Protein AF-A0A935LEW9-F1 (afdb_monomer_lite)

Secondary structure (DSSP, 8-state):
-----HHHHHHHHHHHHHT-HHHHHHHHHHHHTTT--HHHHHHHHHHHHHHS-HHHHHHHHHHHHHH-TTTTGGGT--

Sequence (78 aa):
MPRDFRPCTLLGAVNMEMGNYGIGQEWYRKAEDRGATRDVIDHELRVIFRRADKTKRAEIKAFLLGEDPVRYEWVDSN

Foldseek 3Di:
DPLDLPVLLVQLLVCLLVLVNVSSVVSVVVSVVSPDDPVSNVVSLVVSLVPDDPVSVVSSLVVVCVVPVVSSVVSVVD

pLDDT: mean 91.77, std 10.28, range [48.25, 97.5]

Structure (mmCIF, N/CA/C/O backbone):
data_AF-A0A935LEW9-F1
#
_entry.id   AF-A0A935LEW9-F1
#
loop_
_atom_site.group_PDB
_atom_site.id
_atom_site.type_symbol
_atom_site.label_atom_id
_atom_site.label_alt_id
_atom_site.label_comp_id
_atom_site.label_asym_id
_atom_site.label_entity_id
_atom_site.label_seq_id
_atom_site.pdbx_PDB_ins_code
_atom_site.Cartn_x
_atom_site.Cartn_y
_atom_site.Cartn_z
_atom_site.occupancy
_atom_site.B_iso_or_equiv
_atom_site.auth_seq_id
_atom_site.auth_comp_id
_atom_site.auth_asym_id
_atom_site.auth_atom_id
_atom_site.pdbx_PDB_model_num
ATOM 1 N N . MET A 1 1 ? 20.025 -1.094 -19.775 1.00 48.25 1 MET A N 1
ATOM 2 C CA . MET A 1 1 ? 19.720 -0.239 -18.605 1.00 48.25 1 MET A CA 1
ATOM 3 C C . MET A 1 1 ? 19.456 -1.140 -17.412 1.00 48.25 1 MET A C 1
ATOM 5 O O . MET A 1 1 ? 18.808 -2.162 -17.629 1.00 48.25 1 MET A O 1
ATOM 9 N N . PRO A 1 2 ? 19.949 -0.837 -16.198 1.00 51.00 2 PRO A N 1
ATOM 10 C CA . PRO A 1 2 ? 19.643 -1.660 -15.0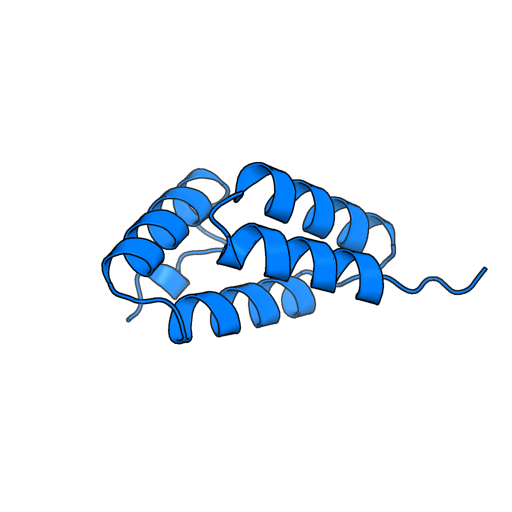36 1.00 51.00 2 PRO A CA 1
ATOM 11 C C . PRO A 1 2 ? 18.129 -1.627 -14.814 1.00 51.00 2 PRO A C 1
ATOM 13 O O . PRO A 1 2 ? 17.538 -0.551 -14.727 1.00 51.00 2 PRO A O 1
ATOM 16 N N . ARG A 1 3 ? 17.496 -2.802 -14.771 1.00 55.97 3 ARG A N 1
ATOM 17 C CA . ARG A 1 3 ? 16.118 -2.963 -14.295 1.00 55.97 3 ARG A CA 1
ATOM 18 C C . ARG A 1 3 ? 16.136 -2.778 -12.785 1.00 55.97 3 ARG A C 1
ATOM 20 O O . ARG A 1 3 ? 16.162 -3.745 -12.036 1.00 55.97 3 ARG A O 1
ATOM 27 N N . ASP A 1 4 ? 16.240 -1.530 -12.354 1.00 75.50 4 ASP A N 1
ATOM 28 C CA . ASP A 1 4 ? 16.213 -1.194 -10.944 1.00 75.50 4 ASP A CA 1
ATOM 29 C C . ASP A 1 4 ? 14.823 -0.666 -10.597 1.00 75.50 4 ASP A C 1
ATOM 31 O O . ASP A 1 4 ? 14.462 0.461 -10.935 1.00 75.50 4 ASP A O 1
ATOM 35 N N . PHE A 1 5 ? 14.006 -1.520 -9.985 1.00 80.12 5 PHE A N 1
ATOM 36 C CA . PHE A 1 5 ? 12.671 -1.154 -9.517 1.00 80.12 5 PHE A CA 1
ATOM 37 C C . PHE A 1 5 ? 12.706 -0.436 -8.159 1.00 80.12 5 PHE A C 1
ATOM 39 O O . PHE A 1 5 ? 11.685 0.117 -7.751 1.00 80.12 5 PHE A O 1
ATOM 46 N N . ARG A 1 6 ? 13.863 -0.388 -7.474 1.00 80.81 6 ARG A N 1
ATOM 47 C CA . ARG A 1 6 ? 14.009 0.203 -6.131 1.00 80.81 6 ARG A CA 1
ATOM 48 C C . ARG A 1 6 ? 13.591 1.679 -6.051 1.00 80.81 6 ARG A C 1
ATOM 50 O O . ARG A 1 6 ? 12.961 2.048 -5.062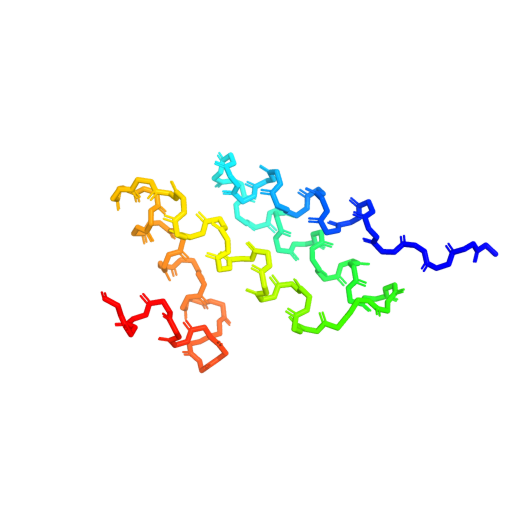 1.00 80.81 6 ARG A O 1
ATOM 57 N N . PRO A 1 7 ? 13.843 2.533 -7.067 1.00 86.38 7 PRO A N 1
ATOM 58 C CA . PRO A 1 7 ? 13.310 3.894 -7.060 1.00 86.38 7 PRO A CA 1
ATOM 59 C C . PRO A 1 7 ? 11.776 3.930 -7.073 1.00 86.38 7 PRO A C 1
ATOM 61 O O . PRO A 1 7 ? 11.179 4.799 -6.448 1.00 86.38 7 PRO A O 1
ATOM 64 N N . CYS A 1 8 ? 11.125 2.978 -7.753 1.00 83.69 8 CYS A N 1
ATOM 65 C CA . CYS A 1 8 ? 9.664 2.917 -7.823 1.00 83.69 8 CYS A CA 1
ATOM 66 C C . CYS A 1 8 ? 9.061 2.423 -6.502 1.00 83.69 8 CYS A C 1
ATOM 68 O O . CYS A 1 8 ? 8.088 3.005 -6.035 1.00 83.69 8 CYS A O 1
ATOM 70 N N . THR A 1 9 ? 9.655 1.410 -5.858 1.00 89.12 9 THR A N 1
ATOM 71 C CA . THR A 1 9 ? 9.172 0.932 -4.549 1.00 89.12 9 THR A CA 1
ATOM 72 C C . THR A 1 9 ? 9.341 1.990 -3.459 1.00 89.12 9 THR A C 1
ATOM 74 O O . THR A 1 9 ? 8.438 2.158 -2.645 1.00 89.12 9 THR A O 1
ATOM 77 N N . LEU A 1 10 ? 10.434 2.765 -3.490 1.00 92.44 10 LEU A N 1
ATOM 78 C CA . LEU A 1 10 ? 10.646 3.891 -2.576 1.00 92.44 10 LEU A CA 1
ATOM 79 C C . LEU A 1 10 ? 9.604 5.002 -2.774 1.00 92.44 10 LEU A C 1
ATOM 81 O O . LEU A 1 10 ? 9.021 5.479 -1.804 1.00 92.44 10 LEU A O 1
ATOM 85 N N . LEU A 1 11 ? 9.344 5.407 -4.022 1.00 94.88 11 LEU A N 1
ATOM 86 C CA . LEU A 1 11 ? 8.325 6.419 -4.322 1.00 94.88 11 LEU A CA 1
ATOM 87 C C . LEU A 1 11 ? 6.917 5.944 -3.944 1.00 94.88 11 LEU A C 1
ATOM 89 O O . LEU A 1 11 ? 6.111 6.753 -3.481 1.00 94.88 11 LEU A O 1
ATOM 93 N N . GLY A 1 12 ? 6.644 4.646 -4.093 1.00 95.88 12 GLY A N 1
ATOM 94 C CA . GLY A 1 12 ? 5.436 4.010 -3.576 1.00 95.88 12 GLY A CA 1
ATOM 95 C C . GLY A 1 12 ? 5.319 4.190 -2.065 1.00 95.88 12 GLY A C 1
ATOM 96 O O . GLY A 1 12 ? 4.352 4.787 -1.593 1.00 95.88 12 GLY A O 1
ATOM 97 N N . ALA A 1 13 ? 6.348 3.774 -1.322 1.00 95.38 13 ALA A N 1
ATOM 98 C CA . ALA A 1 13 ? 6.371 3.836 0.137 1.00 95.38 13 ALA A CA 1
ATOM 99 C C . ALA A 1 13 ? 6.187 5.264 0.673 1.00 95.38 13 ALA A C 1
ATOM 101 O O . ALA A 1 13 ? 5.319 5.500 1.510 1.00 95.38 13 ALA A O 1
ATOM 102 N N . VAL A 1 14 ? 6.924 6.234 0.125 1.00 95.56 14 VAL A N 1
ATOM 103 C CA . VAL A 1 14 ? 6.829 7.648 0.524 1.00 95.56 14 VAL A CA 1
ATOM 104 C C . VAL A 1 14 ? 5.415 8.195 0.304 1.00 95.56 14 VAL A C 1
ATOM 106 O O . VAL A 1 14 ? 4.866 8.864 1.176 1.00 95.56 14 VAL A O 1
ATOM 109 N N . ASN A 1 15 ? 4.779 7.891 -0.832 1.00 96.81 15 ASN A N 1
ATOM 110 C CA . ASN A 1 15 ? 3.406 8.336 -1.078 1.00 96.81 15 ASN A CA 1
ATOM 111 C C . ASN A 1 15 ? 2.393 7.658 -0.150 1.00 96.81 15 ASN A C 1
ATOM 113 O O . ASN A 1 15 ? 1.483 8.334 0.327 1.00 96.81 15 ASN A O 1
ATOM 117 N N . MET A 1 16 ? 2.564 6.371 0.157 1.00 96.19 16 MET A N 1
ATOM 118 C CA . MET A 1 16 ? 1.720 5.675 1.134 1.00 96.19 16 MET A CA 1
ATOM 119 C C . MET A 1 16 ? 1.847 6.289 2.534 1.00 96.19 16 MET A C 1
ATOM 121 O O . MET A 1 16 ? 0.834 6.522 3.190 1.00 96.19 16 MET A O 1
ATOM 125 N N . GLU A 1 17 ? 3.064 6.616 2.978 1.00 94.56 17 GLU A N 1
ATOM 126 C CA . GLU A 1 17 ? 3.302 7.274 4.270 1.00 94.56 17 GLU A CA 1
ATOM 127 C C . GLU A 1 17 ? 2.665 8.672 4.339 1.00 94.56 17 GLU A C 1
ATOM 129 O O . GLU A 1 17 ? 2.089 9.043 5.363 1.00 94.56 17 GLU A O 1
ATOM 134 N N . MET A 1 18 ? 2.687 9.426 3.235 1.00 95.69 18 MET A N 1
ATOM 135 C CA . MET A 1 18 ? 2.050 10.747 3.135 1.00 95.69 18 MET A CA 1
ATOM 136 C C . MET A 1 18 ? 0.517 10.693 3.006 1.00 95.69 18 MET A C 1
ATOM 138 O O . MET A 1 18 ? -0.135 11.731 3.082 1.00 95.69 18 MET A O 1
ATOM 142 N N . GLY A 1 19 ? -0.084 9.512 2.826 1.00 95.50 19 GLY A N 1
ATOM 143 C CA . GLY A 1 19 ? -1.525 9.358 2.590 1.00 95.50 19 GLY A CA 1
ATOM 144 C C . GLY A 1 19 ? -1.960 9.500 1.126 1.00 95.50 19 GLY A C 1
ATOM 145 O O . GLY A 1 19 ? -3.151 9.468 0.828 1.00 95.50 19 GLY A O 1
ATOM 146 N N . ASN A 1 20 ? -1.014 9.612 0.194 1.00 97.19 20 ASN A N 1
ATOM 147 C CA . ASN A 1 20 ? -1.263 9.703 -1.245 1.00 97.19 20 ASN A CA 1
ATOM 148 C C . ASN A 1 20 ? -1.424 8.302 -1.860 1.00 97.19 20 ASN A C 1
ATOM 150 O O . ASN A 1 20 ? -0.684 7.921 -2.770 1.00 97.19 20 ASN A O 1
ATOM 154 N N . TYR A 1 21 ? -2.370 7.512 -1.352 1.00 96.19 21 TYR A N 1
ATOM 155 C CA . TYR A 1 21 ? -2.424 6.068 -1.606 1.00 96.19 21 TYR A CA 1
ATOM 156 C C . TYR A 1 21 ? -2.547 5.689 -3.087 1.00 96.19 21 TYR A C 1
ATOM 158 O O . TYR A 1 21 ? -1.832 4.806 -3.554 1.00 96.19 21 TYR A O 1
ATOM 166 N N . GLY A 1 22 ? -3.371 6.406 -3.858 1.00 95.81 22 GLY A N 1
ATOM 167 C CA . GLY A 1 22 ? -3.502 6.164 -5.300 1.00 95.81 22 GLY A CA 1
ATOM 168 C C . GLY A 1 22 ? -2.189 6.378 -6.065 1.00 95.81 22 GLY A C 1
ATOM 169 O O . GLY A 1 22 ? -1.828 5.569 -6.918 1.00 95.81 22 GLY A O 1
ATOM 170 N N . ILE A 1 23 ? -1.429 7.420 -5.709 1.00 96.81 23 ILE A N 1
ATOM 171 C CA . ILE A 1 23 ? -0.110 7.694 -6.304 1.00 96.81 23 ILE A CA 1
ATOM 172 C C . ILE A 1 23 ? 0.899 6.627 -5.862 1.00 96.81 23 ILE A C 1
ATOM 174 O O . ILE A 1 23 ? 1.693 6.151 -6.673 1.00 96.81 23 ILE A O 1
ATOM 178 N N . GLY A 1 24 ? 0.858 6.223 -4.588 1.00 96.75 24 GLY A N 1
ATOM 179 C CA . GLY A 1 24 ? 1.691 5.139 -4.064 1.00 96.75 24 GLY A CA 1
ATOM 180 C C . GLY A 1 24 ? 1.485 3.833 -4.833 1.00 96.75 24 GLY A C 1
ATOM 181 O O . GLY A 1 24 ? 2.450 3.215 -5.285 1.00 96.75 24 GLY A O 1
ATOM 182 N N . GLN A 1 25 ? 0.225 3.476 -5.079 1.00 95.00 25 GLN A N 1
ATOM 183 C CA . GLN A 1 25 ? -0.155 2.286 -5.834 1.00 95.00 25 GLN A CA 1
ATOM 184 C C . GLN A 1 25 ? 0.284 2.352 -7.304 1.00 95.00 25 GLN A C 1
ATOM 186 O O . GLN A 1 25 ? 0.758 1.359 -7.857 1.00 95.00 25 GLN A O 1
ATOM 191 N N . GLU A 1 26 ? 0.195 3.522 -7.943 1.00 96.19 26 GLU A N 1
ATOM 192 C CA . GLU A 1 26 ? 0.692 3.708 -9.310 1.00 96.19 26 GLU A CA 1
ATOM 193 C C . GLU A 1 26 ? 2.211 3.477 -9.398 1.00 96.19 26 GLU A C 1
ATOM 195 O O . GLU A 1 26 ? 2.700 2.835 -10.333 1.00 96.19 26 GLU A O 1
ATOM 200 N N . TRP A 1 27 ? 2.971 3.952 -8.406 1.00 96.50 27 TRP A N 1
ATOM 201 C CA . TRP A 1 27 ? 4.408 3.693 -8.322 1.00 96.50 27 TRP A CA 1
ATOM 202 C C . TRP A 1 27 ? 4.731 2.220 -8.083 1.00 96.50 27 TRP A C 1
ATOM 204 O O . TRP A 1 27 ? 5.671 1.707 -8.693 1.00 96.50 27 TRP A O 1
ATOM 214 N N . TYR A 1 28 ? 3.939 1.517 -7.273 1.00 95.38 28 TYR A N 1
ATOM 215 C CA . TYR A 1 28 ? 4.095 0.075 -7.106 1.00 95.38 28 TYR A CA 1
ATOM 216 C C . TYR A 1 28 ? 3.791 -0.699 -8.389 1.00 95.38 28 TYR A C 1
ATOM 218 O O . TYR A 1 28 ? 4.586 -1.555 -8.764 1.00 95.38 28 TYR A O 1
ATOM 226 N N . ARG A 1 29 ? 2.749 -0.336 -9.145 1.00 94.19 29 ARG A N 1
ATOM 227 C CA . ARG A 1 29 ? 2.480 -0.931 -10.467 1.00 94.19 29 ARG A CA 1
ATOM 228 C C . ARG A 1 29 ? 3.650 -0.721 -11.435 1.00 94.19 29 ARG A C 1
ATOM 230 O O . ARG A 1 29 ? 4.125 -1.661 -12.062 1.00 94.19 29 ARG A O 1
ATOM 237 N N . LYS A 1 30 ? 4.213 0.492 -11.466 1.00 93.94 30 LYS A N 1
ATOM 238 C CA . LYS A 1 30 ? 5.439 0.809 -12.225 1.00 93.94 30 LYS A CA 1
ATOM 239 C C . LYS A 1 30 ? 6.663 0.009 -11.763 1.00 93.94 30 LYS A C 1
ATOM 241 O O . LYS A 1 30 ? 7.593 -0.170 -12.557 1.00 93.94 30 LYS A O 1
ATOM 246 N N . ALA A 1 31 ? 6.713 -0.404 -10.496 1.00 93.69 31 ALA A N 1
ATOM 247 C CA . ALA A 1 31 ? 7.751 -1.282 -9.970 1.00 93.69 31 ALA A CA 1
ATOM 248 C C . ALA A 1 31 ? 7.548 -2.725 -10.459 1.00 93.69 31 ALA A C 1
ATOM 250 O O . ALA A 1 31 ? 8.519 -3.337 -10.906 1.00 93.69 31 ALA A O 1
ATOM 251 N N . GLU A 1 32 ? 6.310 -3.235 -10.445 1.00 93.25 32 GLU A N 1
ATOM 252 C CA . GLU A 1 32 ? 5.954 -4.554 -11.000 1.00 93.25 32 GLU A CA 1
ATOM 253 C C . GLU A 1 32 ? 6.329 -4.641 -12.487 1.00 93.25 32 GLU A C 1
ATOM 255 O O . GLU A 1 32 ? 7.043 -5.562 -12.885 1.00 93.25 32 GLU A O 1
ATOM 260 N N . ASP A 1 33 ? 5.995 -3.619 -13.284 1.00 92.88 33 ASP A N 1
ATOM 261 C CA . ASP A 1 33 ? 6.369 -3.524 -14.707 1.00 92.88 33 ASP A CA 1
ATOM 262 C C . ASP A 1 33 ? 7.895 -3.561 -14.934 1.00 92.88 33 ASP A C 1
ATOM 264 O O . ASP A 1 33 ? 8.384 -3.939 -16.002 1.00 92.88 33 ASP A O 1
ATOM 268 N N . ARG A 1 34 ? 8.677 -3.161 -13.922 1.00 91.19 34 ARG A N 1
ATOM 269 C CA . ARG A 1 34 ? 10.150 -3.181 -13.928 1.00 91.19 34 ARG A CA 1
ATOM 270 C C . ARG A 1 34 ? 10.745 -4.449 -13.310 1.00 91.19 34 ARG A C 1
ATOM 272 O O . ARG A 1 34 ? 11.971 -4.573 -13.281 1.00 91.19 34 ARG A O 1
ATOM 279 N N . GLY A 1 35 ? 9.911 -5.393 -12.878 1.00 92.56 35 GLY A N 1
ATOM 280 C CA . GLY A 1 35 ? 10.314 -6.696 -12.354 1.00 92.56 35 GLY A CA 1
ATOM 281 C C . GLY A 1 35 ? 10.298 -6.820 -10.831 1.00 92.56 35 GLY A C 1
ATOM 282 O O . GLY A 1 35 ? 10.839 -7.798 -10.320 1.00 92.56 35 GLY A O 1
ATOM 283 N N . ALA A 1 36 ? 9.708 -5.868 -10.099 1.00 92.31 36 ALA A N 1
ATOM 284 C CA . ALA A 1 36 ? 9.431 -6.076 -8.680 1.00 92.31 36 ALA A CA 1
ATOM 285 C C . ALA A 1 36 ? 8.397 -7.197 -8.519 1.00 92.31 36 ALA A C 1
ATOM 287 O O . ALA A 1 36 ? 7.387 -7.230 -9.223 1.00 92.31 36 ALA A O 1
ATOM 288 N N . THR A 1 37 ? 8.627 -8.111 -7.581 1.00 93.62 37 THR A N 1
ATOM 289 C CA . THR A 1 37 ? 7.613 -9.107 -7.230 1.00 93.62 37 THR A CA 1
ATOM 290 C C . THR A 1 37 ? 6.561 -8.489 -6.315 1.00 93.62 37 THR A C 1
ATOM 292 O O . THR A 1 37 ? 6.831 -7.533 -5.580 1.00 93.62 37 THR A O 1
ATOM 295 N N . ARG A 1 38 ? 5.360 -9.076 -6.313 1.00 92.44 38 ARG A N 1
ATOM 296 C CA . ARG A 1 38 ? 4.287 -8.692 -5.385 1.00 92.44 38 ARG A CA 1
ATOM 297 C C . ARG A 1 38 ? 4.730 -8.783 -3.926 1.00 92.44 38 ARG A C 1
ATOM 299 O O . ARG A 1 38 ? 4.418 -7.884 -3.158 1.00 92.44 38 ARG A O 1
ATOM 306 N N . ASP A 1 39 ? 5.540 -9.785 -3.582 1.00 93.50 39 ASP A N 1
ATOM 307 C CA . ASP A 1 39 ? 6.072 -9.973 -2.226 1.00 93.50 39 ASP A CA 1
ATOM 308 C C . ASP A 1 39 ? 6.923 -8.794 -1.742 1.00 93.50 39 ASP A C 1
ATOM 310 O O . ASP A 1 39 ? 6.851 -8.428 -0.571 1.00 93.50 39 ASP A O 1
ATOM 314 N N . VAL A 1 40 ? 7.715 -8.178 -2.631 1.00 93.12 40 VAL A N 1
ATOM 315 C CA . VAL A 1 40 ? 8.507 -6.985 -2.289 1.00 93.12 40 VAL A CA 1
ATOM 316 C C . VAL A 1 40 ? 7.579 -5.824 -1.940 1.00 93.12 40 VAL A C 1
ATOM 318 O O . VAL A 1 40 ? 7.783 -5.150 -0.936 1.00 93.12 40 VAL A O 1
ATOM 321 N N . ILE A 1 41 ? 6.534 -5.610 -2.736 1.00 94.69 41 ILE A N 1
ATOM 322 C CA . ILE A 1 41 ? 5.563 -4.532 -2.510 1.00 94.69 41 ILE A CA 1
ATOM 323 C C . ILE A 1 41 ? 4.756 -4.789 -1.235 1.00 94.69 41 ILE A C 1
ATOM 325 O O . ILE A 1 41 ? 4.602 -3.897 -0.404 1.00 94.69 41 ILE A O 1
ATOM 329 N N . ASP A 1 42 ? 4.290 -6.020 -1.039 1.00 95.19 42 ASP A N 1
ATOM 330 C CA . ASP A 1 42 ? 3.514 -6.403 0.138 1.00 95.19 42 ASP A CA 1
ATOM 331 C C . ASP A 1 42 ? 4.363 -6.312 1.416 1.00 95.19 42 ASP A C 1
ATOM 333 O O . ASP A 1 42 ? 3.852 -5.950 2.479 1.00 95.19 42 ASP A O 1
ATOM 337 N N . HIS A 1 43 ? 5.672 -6.576 1.330 1.00 94.69 43 HIS A N 1
ATOM 338 C CA . HIS A 1 43 ? 6.604 -6.337 2.430 1.00 94.69 43 HIS A CA 1
ATOM 339 C C . HIS A 1 43 ? 6.665 -4.854 2.819 1.00 94.69 43 HIS A C 1
ATOM 341 O O . HIS A 1 43 ? 6.513 -4.537 4.002 1.00 94.69 43 HIS A O 1
ATOM 347 N N . GLU A 1 44 ? 6.835 -3.955 1.847 1.00 94.50 44 GLU A N 1
ATOM 348 C CA . GLU A 1 44 ? 6.851 -2.504 2.081 1.00 94.50 44 GLU A CA 1
ATOM 349 C C . GLU A 1 44 ? 5.534 -2.031 2.715 1.00 94.50 44 GLU A C 1
ATOM 351 O O . GLU A 1 44 ? 5.540 -1.381 3.763 1.00 94.50 44 GLU A O 1
ATOM 356 N N . LEU A 1 45 ? 4.393 -2.448 2.157 1.00 96.38 45 LEU A N 1
ATOM 357 C CA . LEU A 1 45 ? 3.066 -2.114 2.683 1.00 96.38 45 LEU A CA 1
ATOM 358 C C . LEU A 1 45 ? 2.884 -2.579 4.133 1.00 96.38 45 LEU A C 1
ATOM 360 O O . LEU A 1 45 ? 2.382 -1.823 4.968 1.00 96.38 45 LEU A O 1
ATOM 364 N N . ARG A 1 46 ? 3.340 -3.791 4.473 1.00 96.31 46 ARG A N 1
ATOM 365 C CA . ARG A 1 46 ? 3.305 -4.308 5.853 1.00 96.31 46 ARG A CA 1
ATOM 366 C C . ARG A 1 46 ? 4.176 -3.488 6.799 1.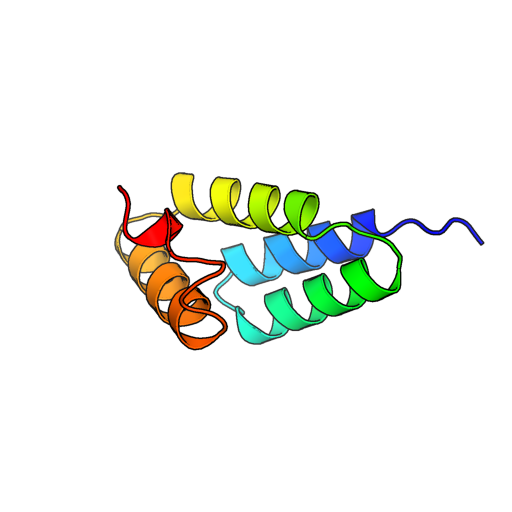00 96.31 46 ARG A C 1
ATOM 368 O O . ARG A 1 46 ? 3.785 -3.267 7.945 1.00 96.31 46 ARG A O 1
ATOM 375 N N . VAL A 1 47 ? 5.358 -3.051 6.363 1.00 95.69 47 VAL A N 1
ATOM 376 C CA . VAL A 1 47 ? 6.241 -2.198 7.174 1.00 95.69 47 VAL A CA 1
ATOM 377 C C . VAL A 1 47 ? 5.562 -0.863 7.479 1.00 95.69 47 VAL A C 1
ATOM 379 O O . VAL A 1 47 ? 5.514 -0.472 8.648 1.00 95.69 47 VAL A O 1
ATOM 382 N N . ILE A 1 48 ? 4.986 -0.217 6.465 1.00 95.94 48 ILE A N 1
ATOM 383 C CA . ILE A 1 48 ? 4.273 1.061 6.599 1.00 95.94 48 ILE A CA 1
ATOM 384 C C . ILE A 1 48 ? 3.066 0.897 7.528 1.00 95.94 48 ILE A C 1
ATOM 386 O O . ILE A 1 48 ? 2.928 1.629 8.506 1.00 95.94 48 ILE A O 1
ATOM 390 N N . PHE A 1 49 ? 2.241 -0.127 7.300 1.00 96.44 49 PHE A N 1
ATOM 391 C CA . PHE A 1 49 ? 1.050 -0.407 8.105 1.00 96.44 49 PHE A CA 1
ATOM 392 C C . PHE A 1 49 ? 1.365 -0.644 9.590 1.00 96.44 49 PHE A C 1
ATOM 394 O O . PHE A 1 49 ? 0.664 -0.145 10.477 1.00 96.44 49 PHE A O 1
ATOM 401 N N . ARG A 1 50 ? 2.445 -1.384 9.886 1.00 95.12 50 ARG A N 1
ATOM 402 C CA . ARG A 1 50 ? 2.884 -1.631 11.269 1.00 95.12 50 ARG A CA 1
ATOM 403 C C . ARG A 1 50 ? 3.362 -0.361 11.969 1.00 95.12 50 ARG A C 1
ATOM 405 O O . ARG A 1 50 ? 3.134 -0.230 13.168 1.00 95.12 50 ARG A O 1
ATOM 412 N N . ARG A 1 51 ? 4.013 0.553 11.244 1.00 94.94 51 ARG A N 1
ATOM 413 C CA . ARG A 1 51 ? 4.540 1.818 11.786 1.00 94.94 51 ARG A CA 1
ATOM 414 C C . ARG A 1 51 ? 3.488 2.924 11.884 1.00 94.94 51 ARG A C 1
ATOM 416 O O . ARG A 1 51 ? 3.661 3.835 12.686 1.00 94.94 51 ARG A O 1
ATOM 423 N N . ALA A 1 52 ? 2.421 2.840 11.094 1.00 95.31 52 ALA A N 1
ATOM 424 C CA . ALA A 1 52 ? 1.334 3.808 11.081 1.00 95.31 52 ALA A CA 1
ATOM 425 C C . ALA A 1 52 ? 0.603 3.903 12.433 1.00 95.31 52 ALA A C 1
ATOM 427 O O . ALA A 1 52 ? 0.395 2.896 13.122 1.00 95.31 52 ALA A O 1
ATOM 428 N N . ASP A 1 53 ? 0.167 5.119 12.778 1.00 95.56 53 ASP A N 1
ATOM 429 C CA . ASP A 1 53 ? -0.749 5.361 13.894 1.00 95.56 53 ASP A CA 1
ATOM 430 C C . ASP A 1 53 ? -2.157 4.799 13.615 1.00 95.56 53 ASP A C 1
ATOM 432 O O . ASP A 1 53 ? -2.450 4.303 12.528 1.00 95.56 53 ASP A O 1
ATOM 436 N N . LYS A 1 54 ? -3.055 4.861 14.607 1.00 95.19 54 LYS A N 1
ATOM 437 C CA . LYS A 1 54 ? -4.403 4.274 14.503 1.00 95.19 54 LYS A CA 1
ATOM 438 C C . LYS A 1 54 ? -5.228 4.853 13.351 1.00 95.19 54 LYS A C 1
ATOM 440 O O . LYS A 1 54 ? -5.905 4.091 12.664 1.00 95.19 54 LYS A O 1
ATOM 445 N N . THR A 1 55 ? -5.181 6.169 13.152 1.00 95.75 55 THR A N 1
ATOM 446 C CA . THR A 1 55 ? -5.951 6.854 12.106 1.00 95.75 55 THR A CA 1
ATOM 447 C C . THR A 1 55 ? -5.421 6.449 10.740 1.00 95.75 55 THR A C 1
ATOM 449 O O . THR A 1 55 ? -6.165 5.957 9.894 1.00 95.75 55 THR A O 1
ATOM 452 N N . LYS A 1 56 ? -4.104 6.547 10.562 1.00 95.62 56 LYS A N 1
ATOM 453 C CA . LYS A 1 56 ? -3.425 6.204 9.318 1.00 95.62 56 LYS A CA 1
ATOM 454 C C . LYS A 1 56 ? -3.578 4.722 8.973 1.00 95.62 56 LYS A C 1
ATOM 456 O O . LYS A 1 56 ? -3.808 4.370 7.820 1.00 95.62 56 LYS A O 1
ATOM 461 N N . ARG A 1 57 ? -3.522 3.839 9.972 1.00 96.38 57 ARG A N 1
ATOM 462 C CA . ARG A 1 57 ? -3.743 2.400 9.794 1.00 96.38 57 ARG A CA 1
ATOM 463 C C . ARG A 1 57 ? -5.158 2.097 9.294 1.00 96.38 57 ARG A C 1
ATOM 465 O O . ARG A 1 57 ? -5.308 1.244 8.424 1.00 96.38 57 ARG A O 1
ATOM 472 N N . ALA A 1 58 ? -6.176 2.798 9.799 1.00 96.69 58 ALA A N 1
ATOM 473 C CA . ALA A 1 58 ? -7.552 2.652 9.325 1.00 96.69 58 ALA A CA 1
ATOM 474 C C . ALA A 1 58 ? -7.718 3.123 7.869 1.00 96.69 58 ALA A C 1
ATOM 476 O O . ALA A 1 58 ? -8.373 2.445 7.081 1.00 96.69 58 ALA A O 1
ATOM 477 N N . GLU A 1 59 ? -7.077 4.233 7.493 1.00 97.50 59 GLU A N 1
ATOM 478 C CA . GLU A 1 59 ? -7.067 4.726 6.110 1.00 97.50 59 GLU A CA 1
ATOM 479 C C . GLU A 1 59 ? -6.391 3.739 5.147 1.00 97.50 59 GLU A C 1
ATOM 481 O O . GLU A 1 59 ? -6.977 3.371 4.129 1.00 97.50 59 GLU A O 1
ATOM 486 N N . ILE A 1 60 ? -5.184 3.265 5.486 1.00 96.75 60 ILE A N 1
ATOM 487 C CA . ILE A 1 60 ? -4.441 2.287 4.674 1.00 96.75 60 ILE A CA 1
ATOM 488 C C . ILE A 1 60 ? -5.251 0.998 4.526 1.00 96.75 60 ILE A C 1
ATOM 490 O O . ILE A 1 60 ? -5.352 0.460 3.427 1.00 96.75 60 ILE A O 1
ATOM 494 N N . LYS A 1 61 ? -5.856 0.515 5.617 1.00 97.25 61 LYS A N 1
ATOM 495 C CA . LYS A 1 61 ? -6.732 -0.659 5.606 1.00 97.25 61 LYS A CA 1
ATOM 496 C C . LYS A 1 61 ? -7.883 -0.495 4.615 1.00 97.25 61 LYS A C 1
ATOM 498 O O . LYS A 1 61 ? -8.082 -1.365 3.775 1.00 97.25 61 LYS A O 1
ATOM 503 N N . ALA A 1 62 ? -8.620 0.612 4.710 1.00 97.38 62 ALA A N 1
ATOM 504 C CA . ALA A 1 62 ? -9.763 0.869 3.840 1.00 97.38 62 ALA A CA 1
ATOM 505 C C . ALA A 1 62 ? -9.344 0.948 2.365 1.00 97.38 62 ALA A C 1
ATOM 507 O O . ALA A 1 62 ? -10.017 0.384 1.507 1.00 97.38 62 ALA A O 1
ATOM 508 N N . PHE A 1 63 ? -8.212 1.601 2.083 1.00 97.44 63 PHE A N 1
ATOM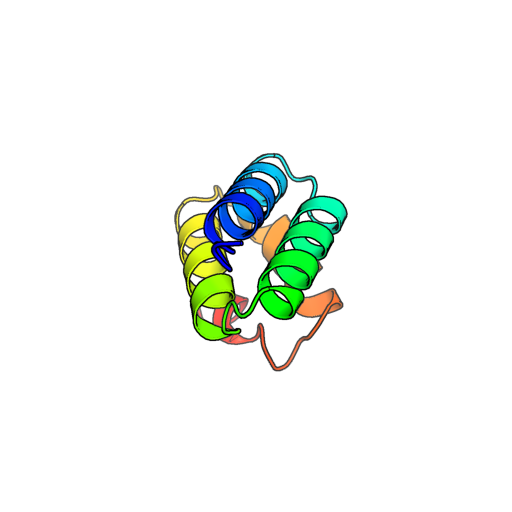 509 C CA . PHE A 1 63 ? -7.666 1.691 0.732 1.00 97.44 63 PHE A CA 1
ATOM 510 C C . PHE A 1 63 ? -7.270 0.318 0.176 1.00 97.44 63 PHE A C 1
ATOM 512 O O . PHE A 1 63 ? -7.733 -0.064 -0.893 1.00 97.44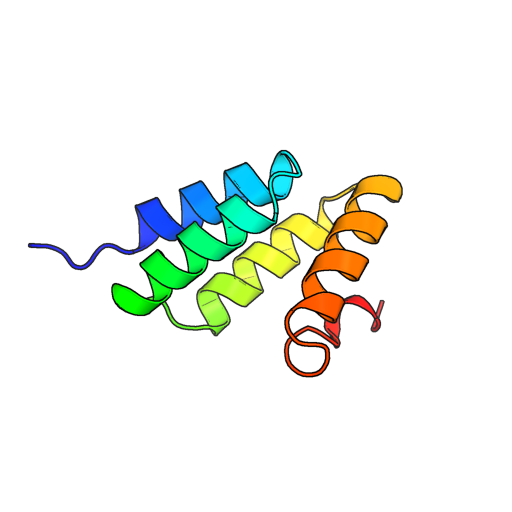 63 PHE A O 1
ATOM 519 N N . LEU A 1 64 ? -6.450 -0.444 0.907 1.00 96.75 64 LEU A N 1
ATOM 520 C CA . LEU A 1 64 ? -5.942 -1.733 0.437 1.00 96.75 64 LEU A CA 1
ATOM 521 C C . LEU A 1 64 ? -7.073 -2.751 0.235 1.00 96.75 64 LEU A C 1
ATOM 523 O O . LEU A 1 64 ? -7.133 -3.390 -0.810 1.00 96.75 64 LEU A O 1
ATOM 527 N N . LEU A 1 65 ? -8.016 -2.858 1.173 1.00 96.88 65 LEU A N 1
ATOM 528 C CA . LEU A 1 65 ? -9.164 -3.759 1.015 1.00 96.88 65 LEU A CA 1
ATOM 529 C C . LEU A 1 65 ? -10.102 -3.338 -0.124 1.00 96.88 65 LEU A C 1
ATOM 531 O O . LEU A 1 65 ? -10.745 -4.196 -0.724 1.00 96.88 65 LEU A O 1
ATOM 535 N N . GLY A 1 66 ? -10.182 -2.038 -0.427 1.00 96.69 66 GLY A N 1
ATOM 536 C CA . GLY A 1 66 ? -10.910 -1.535 -1.592 1.00 96.69 66 GLY A CA 1
ATOM 537 C C . GLY A 1 66 ? -10.253 -1.908 -2.925 1.00 96.69 66 GLY A C 1
ATOM 538 O O . GLY A 1 66 ? -10.962 -2.102 -3.909 1.00 96.69 66 GLY A O 1
ATOM 539 N N . GLU A 1 67 ? -8.924 -2.037 -2.952 1.00 94.75 67 GLU A N 1
ATOM 540 C CA . GLU A 1 67 ? -8.162 -2.436 -4.142 1.00 94.75 67 GLU A CA 1
ATOM 541 C C . GLU A 1 67 ? -8.219 -3.951 -4.395 1.00 94.75 67 GLU A C 1
ATOM 543 O O . GLU A 1 67 ? -8.533 -4.381 -5.504 1.00 94.75 67 GLU A O 1
ATOM 548 N N . ASP A 1 68 ? -7.894 -4.767 -3.388 1.00 95.50 68 ASP A N 1
ATOM 549 C CA . ASP A 1 68 ? -7.922 -6.232 -3.485 1.00 95.50 68 ASP A CA 1
ATOM 550 C C . ASP A 1 68 ? -8.120 -6.863 -2.090 1.00 95.50 68 ASP A C 1
ATOM 552 O O . ASP A 1 68 ? -7.153 -7.050 -1.339 1.00 95.50 68 ASP A O 1
ATOM 556 N N . PRO A 1 69 ? -9.363 -7.213 -1.715 1.00 95.31 69 PRO A N 1
ATOM 557 C CA . PRO A 1 69 ? -9.652 -7.717 -0.376 1.00 95.31 69 PRO A CA 1
ATOM 558 C C . PRO A 1 69 ? -9.009 -9.080 -0.093 1.00 95.31 69 PRO A C 1
ATOM 560 O O . PRO A 1 69 ? -8.781 -9.400 1.069 1.00 95.31 69 PRO A O 1
ATOM 563 N N . VAL A 1 70 ? -8.690 -9.876 -1.123 1.00 95.12 70 VAL A N 1
ATOM 564 C CA . VAL A 1 70 ? -8.068 -11.199 -0.951 1.00 95.12 70 VAL A CA 1
ATOM 565 C C . VAL A 1 70 ? -6.563 -11.052 -0.746 1.00 95.12 70 VAL A C 1
ATOM 567 O O . VAL A 1 70 ? -6.006 -11.615 0.191 1.00 95.12 70 VAL A O 1
ATOM 570 N N . ARG A 1 71 ? -5.882 -10.260 -1.582 1.00 94.12 71 ARG A N 1
ATOM 571 C CA . ARG A 1 71 ? -4.432 -10.025 -1.446 1.00 94.12 71 ARG A CA 1
ATOM 572 C C . ARG A 1 71 ? -4.085 -9.338 -0.127 1.00 94.12 71 ARG A C 1
ATOM 574 O O . ARG A 1 71 ? -3.042 -9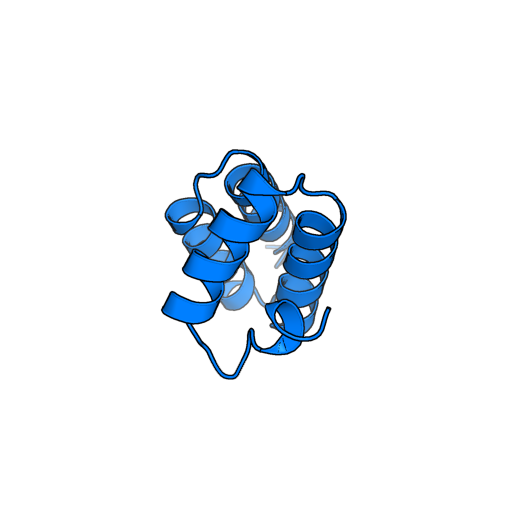.620 0.469 1.00 94.12 71 ARG A O 1
ATOM 581 N N . TYR A 1 72 ? -4.933 -8.410 0.307 1.00 96.19 72 TYR A N 1
ATOM 582 C CA . TYR A 1 72 ? -4.653 -7.557 1.455 1.00 96.19 72 TYR A CA 1
ATOM 583 C C . TYR A 1 72 ? -5.353 -7.985 2.747 1.00 96.19 72 TYR A C 1
ATOM 585 O O . TYR A 1 72 ? -5.260 -7.252 3.723 1.00 96.19 72 TYR A O 1
ATOM 593 N N . GLU A 1 73 ? -5.947 -9.181 2.825 1.00 95.62 73 GLU A N 1
ATOM 594 C CA . GLU A 1 73 ? -6.633 -9.696 4.031 1.00 95.62 73 GLU A CA 1
ATOM 595 C C . GLU A 1 73 ? -5.788 -9.632 5.323 1.00 95.62 73 GLU A C 1
ATOM 597 O O . GLU A 1 73 ? -6.301 -9.549 6.441 1.00 95.62 73 GLU A O 1
ATOM 602 N N . TRP A 1 74 ? -4.458 -9.607 5.194 1.00 95.25 74 TRP A N 1
ATOM 603 C CA . TRP A 1 74 ? -3.537 -9.491 6.322 1.00 95.25 74 TRP A CA 1
ATOM 604 C C . TRP A 1 74 ? -3.692 -8.178 7.112 1.00 95.25 74 TRP A C 1
ATOM 606 O O . TRP A 1 74 ? -3.254 -8.127 8.261 1.00 95.25 74 TRP A O 1
ATOM 616 N N . VAL A 1 75 ? -4.317 -7.131 6.554 1.00 95.25 75 VAL A N 1
ATOM 617 C CA . VAL A 1 75 ? -4.619 -5.892 7.304 1.00 95.25 75 VAL A CA 1
ATOM 618 C C . VAL A 1 75 ? -5.768 -6.061 8.304 1.00 95.25 75 VAL A C 1
ATOM 620 O O . VAL A 1 75 ? -5.906 -5.246 9.218 1.00 95.25 75 VAL A O 1
ATOM 623 N N . ASP A 1 76 ? -6.598 -7.095 8.131 1.00 88.81 76 ASP A N 1
ATOM 624 C CA . ASP A 1 76 ? -7.688 -7.470 9.040 1.00 88.81 76 ASP A CA 1
ATOM 625 C C . ASP A 1 76 ? -7.243 -8.445 10.134 1.00 88.81 76 ASP A C 1
ATOM 627 O O . ASP A 1 76 ? -7.899 -8.567 11.165 1.00 88.81 76 ASP A O 1
ATOM 631 N N . SER A 1 77 ? -6.115 -9.124 9.933 1.00 76.94 77 SER A N 1
ATOM 632 C CA . SER A 1 77 ? -5.671 -10.245 10.767 1.00 76.94 77 SER A CA 1
ATOM 633 C C . SER A 1 77 ? -4.897 -9.830 12.031 1.00 76.94 77 SER A C 1
ATOM 635 O O . SER A 1 77 ? -4.067 -10.604 12.508 1.00 76.94 77 SER A O 1
ATOM 637 N N . ASN A 1 78 ? -5.105 -8.617 12.563 1.00 51.72 78 ASN A N 1
ATOM 638 C CA . ASN A 1 78 ? -4.234 -8.049 13.603 1.00 51.72 78 ASN A CA 1
ATOM 639 C C . ASN A 1 78 ? -4.952 -7.340 14.754 1.00 51.72 78 ASN A C 1
ATOM 641 O O . ASN A 1 78 ? -5.692 -6.369 14.484 1.00 51.72 78 ASN A O 1
#

Radius of gyration: 12.09 Å; chains: 1; bounding box: 31×22×33 Å